Protein AF-R6A172-F1 (afdb_monomer_lite)

Radius of gyration: 20.42 Å; chains: 1; bounding box: 35×45×73 Å

Structure (mmCIF, N/CA/C/O backbone):
data_AF-R6A172-F1
#
_entry.id   AF-R6A172-F1
#
loop_
_atom_site.group_PDB
_atom_site.id
_atom_site.type_symbol
_atom_site.label_atom_id
_atom_site.label_alt_id
_atom_site.label_comp_id
_atom_site.label_asym_id
_atom_site.label_entity_id
_atom_site.label_seq_id
_atom_site.pdbx_PDB_ins_code
_atom_site.Cartn_x
_atom_site.Cartn_y
_atom_site.Cartn_z
_atom_site.occupancy
_atom_site.B_iso_or_equiv
_atom_site.auth_seq_id
_atom_site.auth_comp_id
_atom_site.auth_asym_id
_atom_site.auth_atom_id
_atom_site.pdbx_PDB_model_num
ATOM 1 N N . MET A 1 1 ? -9.768 -3.484 32.530 1.00 37.50 1 MET A N 1
ATOM 2 C CA . MET A 1 1 ? -10.681 -3.517 31.371 1.00 37.50 1 MET A CA 1
ATOM 3 C C . MET A 1 1 ? -10.311 -2.341 30.490 1.00 37.50 1 MET A C 1
ATOM 5 O O . MET A 1 1 ? -10.475 -1.208 30.920 1.00 37.50 1 MET A O 1
ATOM 9 N N . THR A 1 2 ? -9.691 -2.591 29.341 1.00 45.97 2 THR A N 1
ATOM 10 C CA . THR A 1 2 ? -9.338 -1.533 28.387 1.00 45.97 2 THR A CA 1
ATOM 11 C C . THR A 1 2 ? -10.638 -1.034 27.764 1.00 45.97 2 THR A C 1
ATOM 13 O O . THR A 1 2 ? -11.402 -1.846 27.246 1.00 45.97 2 THR A O 1
ATOM 16 N N . ALA A 1 3 ? -10.933 0.264 27.876 1.00 49.81 3 ALA A N 1
ATOM 17 C CA . ALA A 1 3 ? -12.110 0.852 27.243 1.00 49.81 3 ALA A CA 1
ATOM 18 C C . ALA A 1 3 ? -12.101 0.525 25.738 1.00 49.81 3 ALA A C 1
ATOM 20 O O . ALA A 1 3 ? -11.019 0.531 25.138 1.00 49.81 3 ALA A O 1
ATOM 21 N N . PRO A 1 4 ? -13.258 0.222 25.118 1.00 54.81 4 PRO A N 1
ATOM 22 C CA . PRO A 1 4 ? -13.311 0.036 23.680 1.00 54.81 4 PRO A CA 1
ATOM 23 C C . PRO A 1 4 ? -12.841 1.337 23.033 1.00 54.81 4 PRO A C 1
ATOM 25 O O . PRO A 1 4 ? -13.478 2.381 23.153 1.00 54.81 4 PRO A O 1
ATOM 28 N N . LEU A 1 5 ? -11.670 1.278 22.404 1.00 60.69 5 LEU A N 1
ATOM 29 C CA . LEU A 1 5 ? -11.165 2.345 21.554 1.00 60.69 5 LEU A CA 1
ATOM 30 C C . LEU A 1 5 ? -12.233 2.555 20.472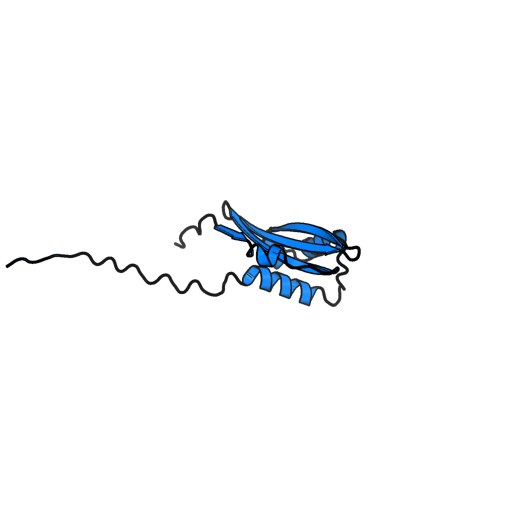 1.00 60.69 5 LEU A C 1
ATOM 32 O O . LEU A 1 5 ? -12.486 1.645 19.679 1.00 60.69 5 LEU A O 1
ATOM 36 N N . GLY A 1 6 ? -12.921 3.697 20.531 1.00 67.12 6 GLY A N 1
ATOM 37 C CA . GLY A 1 6 ? -14.068 4.008 19.681 1.00 67.12 6 GLY A CA 1
ATOM 38 C C . GLY A 1 6 ? -13.719 4.063 18.193 1.00 67.12 6 GLY A C 1
ATOM 39 O O . GLY A 1 6 ? -12.577 3.843 17.787 1.00 67.12 6 GLY A O 1
ATOM 40 N N . ASN A 1 7 ? -14.715 4.373 17.366 1.00 80.44 7 ASN A N 1
ATOM 41 C CA . ASN A 1 7 ? -14.479 4.572 15.940 1.00 80.44 7 ASN A CA 1
ATOM 42 C C . ASN A 1 7 ? -13.603 5.817 15.733 1.00 80.44 7 ASN A C 1
ATOM 44 O O . ASN A 1 7 ? -13.880 6.875 16.298 1.00 80.44 7 ASN A O 1
ATOM 48 N N . VAL A 1 8 ? -12.546 5.688 14.933 1.00 77.94 8 VAL A N 1
ATOM 49 C CA . VAL A 1 8 ? -11.585 6.765 14.653 1.00 77.94 8 VAL A CA 1
ATOM 50 C C . VAL A 1 8 ? -11.349 6.808 13.156 1.00 77.94 8 VAL A C 1
ATOM 52 O O . VAL A 1 8 ? -11.129 5.774 12.545 1.00 77.94 8 VAL A O 1
ATOM 55 N N . LYS A 1 9 ? -11.347 7.996 12.562 1.00 82.69 9 LYS A N 1
ATOM 56 C CA . LYS A 1 9 ? -10.929 8.196 11.177 1.00 82.69 9 LYS A CA 1
ATOM 57 C C . LYS A 1 9 ? -9.963 9.361 11.140 1.00 82.69 9 LYS A C 1
ATOM 59 O O . LYS A 1 9 ? -10.278 10.423 11.674 1.00 82.69 9 LYS A O 1
ATOM 64 N N . ALA A 1 10 ? -8.816 9.168 10.510 1.00 81.31 10 ALA A N 1
ATOM 65 C CA . ALA A 1 10 ? -7.917 10.265 10.209 1.00 81.31 10 ALA A CA 1
ATOM 66 C C . ALA A 1 10 ? -7.352 10.093 8.806 1.00 81.31 10 ALA A C 1
ATOM 68 O O . ALA A 1 10 ? -7.063 8.983 8.362 1.00 81.31 10 ALA A O 1
ATOM 69 N N . SER A 1 11 ? -7.167 11.213 8.130 1.00 80.31 11 SER A N 1
ATOM 70 C CA . SER A 1 11 ? -6.536 11.279 6.821 1.00 80.31 11 SER A CA 1
ATOM 71 C C . SER A 1 11 ? -5.361 12.235 6.898 1.00 80.31 11 SER A C 1
ATOM 73 O O . SER A 1 11 ? -5.330 13.117 7.762 1.00 80.31 11 SER A O 1
ATOM 75 N N . VAL A 1 12 ? -4.388 12.062 6.010 1.00 76.06 12 VAL A N 1
ATOM 76 C CA . VAL A 1 12 ? -3.307 13.037 5.883 1.00 76.06 12 VAL A CA 1
ATOM 77 C C . VAL A 1 12 ? -3.873 14.389 5.431 1.00 76.06 12 VAL A C 1
ATOM 79 O O . VAL A 1 12 ? -4.920 14.433 4.774 1.00 76.06 12 VAL A O 1
ATOM 82 N N . PRO A 1 13 ? -3.219 15.509 5.788 1.00 73.12 13 PRO A N 1
ATOM 83 C CA . PRO A 1 13 ? -3.687 16.831 5.403 1.00 73.12 13 PRO A CA 1
ATOM 84 C C . PRO A 1 13 ? -3.871 16.955 3.881 1.00 73.12 13 PRO A C 1
ATOM 86 O O . PRO A 1 13 ? -3.085 16.381 3.123 1.00 73.12 13 PRO A O 1
ATOM 89 N N . PRO A 1 14 ? -4.837 17.761 3.403 1.00 70.12 14 PRO A N 1
ATOM 90 C CA . PRO A 1 14 ? -5.087 17.951 1.971 1.00 70.12 14 PRO A CA 1
ATOM 91 C C . PRO A 1 14 ? -3.861 18.422 1.182 1.00 70.12 14 PRO A C 1
ATOM 93 O O . PRO A 1 14 ? -3.762 18.179 -0.015 1.00 70.12 14 PRO A O 1
ATOM 96 N N . GLU A 1 15 ? -2.929 19.103 1.844 1.00 71.62 15 GLU A N 1
ATOM 97 C CA . GLU A 1 15 ? -1.660 19.541 1.262 1.00 71.62 15 GLU A CA 1
ATOM 98 C C . GLU A 1 15 ? -0.748 18.359 0.910 1.00 71.62 15 GLU A C 1
ATOM 100 O O . GLU A 1 15 ? -0.102 18.386 -0.134 1.00 71.62 15 GLU A O 1
ATOM 105 N N . GLN A 1 16 ? -0.752 17.294 1.721 1.00 67.50 16 GLN A N 1
ATOM 106 C CA . GLN A 1 16 ? -0.025 16.057 1.421 1.00 67.50 16 GLN A CA 1
ATOM 107 C C . GLN A 1 16 ? -0.751 15.197 0.384 1.00 67.50 16 GLN A C 1
ATOM 109 O O . GLN A 1 16 ? -0.096 14.560 -0.432 1.00 67.50 16 GLN A O 1
ATOM 114 N N . LEU A 1 17 ? -2.089 15.236 0.344 1.00 67.44 17 LEU A N 1
ATOM 115 C CA . LEU A 1 17 ? -2.874 14.594 -0.723 1.00 67.44 17 LEU A CA 1
ATOM 116 C C . LEU A 1 17 ? -2.619 15.227 -2.098 1.00 67.44 17 LEU A C 1
ATOM 118 O O . LEU A 1 17 ? -2.683 14.554 -3.120 1.00 67.44 17 LEU A O 1
ATOM 122 N N . LYS A 1 18 ? -2.341 16.534 -2.126 1.00 67.44 18 LYS A N 1
ATOM 123 C CA . LYS A 1 18 ? -2.002 17.288 -3.343 1.00 67.44 18 LYS A CA 1
ATOM 124 C C . LYS A 1 18 ? -0.508 17.259 -3.664 1.00 67.44 18 LYS A C 1
ATOM 126 O O . LYS A 1 18 ? -0.102 17.859 -4.662 1.00 67.44 18 LYS A O 1
ATOM 131 N N . ALA A 1 19 ? 0.311 16.621 -2.826 1.00 72.81 19 ALA A N 1
ATOM 132 C CA . ALA A 1 19 ? 1.732 16.500 -3.091 1.00 72.81 19 ALA A CA 1
ATOM 133 C C . ALA A 1 19 ? 1.929 15.707 -4.385 1.00 72.81 19 ALA A C 1
ATOM 135 O O . ALA A 1 19 ? 1.311 14.667 -4.606 1.00 72.81 19 ALA A O 1
ATOM 136 N N . LYS A 1 20 ? 2.786 16.225 -5.264 1.00 76.81 20 LYS A N 1
ATOM 137 C CA . LYS A 1 20 ? 3.081 15.569 -6.532 1.00 76.81 20 LYS A CA 1
ATOM 138 C C . LYS A 1 20 ? 3.834 14.269 -6.249 1.00 76.81 20 LYS A C 1
ATOM 140 O O . LYS A 1 20 ? 4.993 14.311 -5.849 1.00 76.81 20 LYS A O 1
ATOM 145 N N . MET A 1 21 ? 3.165 13.143 -6.465 1.00 81.31 21 MET A N 1
ATOM 146 C CA . MET A 1 21 ? 3.774 11.817 -6.428 1.00 81.31 21 MET A CA 1
ATOM 147 C C . MET A 1 21 ? 4.416 11.510 -7.782 1.00 81.31 21 MET A C 1
ATOM 149 O O . MET A 1 21 ? 3.861 11.844 -8.833 1.00 81.31 21 MET A O 1
ATOM 153 N N . ASN A 1 22 ? 5.595 10.899 -7.761 1.00 86.62 22 ASN A N 1
ATOM 154 C CA . ASN A 1 22 ? 6.296 10.443 -8.956 1.00 86.62 22 ASN A CA 1
ATOM 155 C C . ASN A 1 22 ? 6.010 8.955 -9.198 1.00 86.62 22 ASN A C 1
ATOM 157 O O . ASN A 1 22 ? 5.642 8.248 -8.261 1.00 86.62 22 ASN A O 1
ATOM 161 N N . PRO A 1 23 ? 6.199 8.454 -10.429 1.00 87.06 23 PRO A N 1
ATOM 162 C CA . PRO A 1 23 ? 6.152 7.022 -10.706 1.00 87.06 23 PRO A CA 1
ATOM 163 C C . PRO A 1 23 ? 6.998 6.210 -9.715 1.00 87.06 23 PRO A C 1
ATOM 165 O O . PRO A 1 23 ? 8.181 6.496 -9.523 1.00 87.06 23 PRO A O 1
ATOM 168 N N . GLY A 1 24 ? 6.377 5.218 -9.077 1.00 84.38 24 GLY A N 1
ATOM 169 C CA . GLY A 1 24 ? 6.973 4.390 -8.028 1.00 84.38 24 GLY A CA 1
ATOM 170 C C . GLY A 1 24 ? 6.827 4.928 -6.598 1.00 84.38 24 GLY A C 1
ATOM 171 O O . GLY A 1 24 ? 7.151 4.203 -5.656 1.00 84.38 24 GLY A O 1
ATOM 172 N N . ASP A 1 25 ? 6.327 6.153 -6.401 1.00 85.12 25 ASP A N 1
ATOM 173 C CA . ASP A 1 25 ? 6.065 6.679 -5.059 1.00 85.12 25 ASP A CA 1
ATOM 174 C C . ASP A 1 25 ? 4.840 6.003 -4.437 1.00 85.12 25 ASP A C 1
ATOM 176 O O . ASP A 1 25 ? 3.810 5.810 -5.083 1.00 85.12 25 ASP A O 1
ATOM 180 N N . VAL A 1 26 ? 4.946 5.713 -3.139 1.00 87.12 26 VAL A N 1
ATOM 181 C CA . VAL A 1 26 ? 3.858 5.214 -2.293 1.00 87.12 26 VAL A CA 1
ATOM 182 C C . VAL A 1 26 ? 3.625 6.219 -1.174 1.00 87.12 26 VAL A C 1
ATOM 184 O O . VAL A 1 26 ? 4.566 6.631 -0.491 1.00 87.12 26 VAL A O 1
ATOM 187 N N . SER A 1 27 ? 2.370 6.602 -0.974 1.00 86.06 27 SER A N 1
ATOM 188 C CA . SER A 1 27 ? 1.945 7.573 0.027 1.00 86.06 27 SER A CA 1
ATOM 189 C C . SER A 1 27 ? 0.854 6.994 0.916 1.00 86.06 27 SER A C 1
ATOM 191 O O . SER A 1 27 ? -0.005 6.230 0.478 1.00 86.06 27 SER A O 1
ATOM 193 N N . PHE A 1 28 ? 0.884 7.366 2.189 1.00 86.94 28 PHE A N 1
ATOM 194 C CA . PHE A 1 28 ? -0.165 7.037 3.142 1.00 86.94 28 PHE A CA 1
ATOM 195 C C . PHE A 1 28 ? -1.264 8.097 3.063 1.00 86.94 28 PHE A C 1
ATOM 197 O O . PHE A 1 28 ? -0.975 9.284 3.181 1.00 86.94 28 PHE A O 1
ATOM 204 N N . LEU A 1 29 ? -2.518 7.681 2.884 1.00 86.81 29 LEU A N 1
ATOM 205 C CA . LEU A 1 29 ? -3.651 8.608 2.796 1.00 86.81 29 LEU A CA 1
ATOM 206 C C . LEU A 1 29 ? -4.407 8.746 4.114 1.00 86.81 29 LEU A C 1
ATOM 208 O O . LEU A 1 29 ? -4.998 9.792 4.387 1.00 86.81 29 LEU A O 1
ATOM 212 N N . GLY A 1 30 ? -4.421 7.703 4.937 1.00 85.94 30 GLY A N 1
ATOM 213 C CA . GLY A 1 30 ? -5.175 7.724 6.179 1.00 85.94 30 GLY A CA 1
ATOM 214 C C . GLY A 1 30 ? -5.458 6.350 6.749 1.00 85.94 30 GLY A C 1
ATOM 215 O O . GLY A 1 30 ? -5.043 5.320 6.222 1.00 85.94 30 GLY A O 1
ATOM 216 N N . PHE A 1 31 ? -6.190 6.347 7.852 1.00 87.44 31 PHE A N 1
ATOM 217 C CA . PHE A 1 31 ? -6.666 5.141 8.500 1.00 87.44 31 PHE A CA 1
ATOM 218 C C . PHE A 1 31 ? -8.079 5.335 9.033 1.00 87.44 31 PHE A C 1
ATOM 220 O O . PHE A 1 31 ? -8.528 6.443 9.340 1.00 87.44 31 PHE A O 1
ATOM 227 N N . GLU A 1 32 ? -8.767 4.217 9.181 1.00 87.06 32 GLU A N 1
ATOM 228 C CA . GLU A 1 32 ? -10.091 4.154 9.766 1.00 87.06 32 GLU A CA 1
ATOM 229 C C . GLU A 1 32 ? -10.143 2.955 10.707 1.00 87.06 32 GLU A C 1
ATOM 231 O O . GLU A 1 32 ? -9.750 1.845 10.361 1.00 87.06 32 GLU A O 1
ATOM 236 N N . ARG A 1 33 ? -10.609 3.188 11.927 1.00 83.81 33 ARG A N 1
ATOM 237 C CA . ARG A 1 33 ? -11.045 2.161 12.852 1.00 83.81 33 ARG A CA 1
ATOM 238 C C . ARG A 1 33 ? -12.556 2.218 12.914 1.00 83.81 33 ARG A C 1
ATOM 240 O O . ARG A 1 33 ? -13.109 3.203 13.406 1.00 83.81 33 ARG A O 1
ATOM 247 N N . LYS A 1 34 ? -13.208 1.154 12.472 1.00 82.00 34 LYS A N 1
ATOM 248 C CA . LYS A 1 34 ? -14.659 1.021 12.524 1.00 82.00 34 LYS A CA 1
ATOM 249 C C . LYS A 1 34 ? -15.015 -0.386 12.970 1.00 82.00 34 LYS A C 1
ATOM 251 O O . LYS A 1 34 ? -14.442 -1.347 12.470 1.00 82.00 34 LYS A O 1
ATOM 256 N N . ASP A 1 35 ? -15.913 -0.500 13.946 1.00 81.25 35 ASP A N 1
ATOM 257 C CA . ASP A 1 35 ? -16.402 -1.796 14.441 1.00 81.25 35 ASP A CA 1
ATOM 258 C C . ASP A 1 35 ? -15.251 -2.740 14.848 1.00 81.25 35 ASP A C 1
ATOM 260 O O . ASP A 1 35 ? -15.258 -3.939 14.590 1.00 81.25 35 ASP A O 1
ATOM 264 N N . ASN A 1 36 ? -14.225 -2.162 15.486 1.00 74.19 36 ASN A N 1
ATOM 265 C CA . ASN A 1 36 ? -12.999 -2.839 15.921 1.00 74.19 36 ASN A CA 1
ATOM 266 C C . ASN A 1 36 ? -12.063 -3.334 14.796 1.00 74.19 36 ASN A C 1
ATOM 268 O O . ASN A 1 36 ? -11.020 -3.918 15.090 1.00 74.19 36 ASN A O 1
ATOM 272 N N . VAL A 1 37 ? -12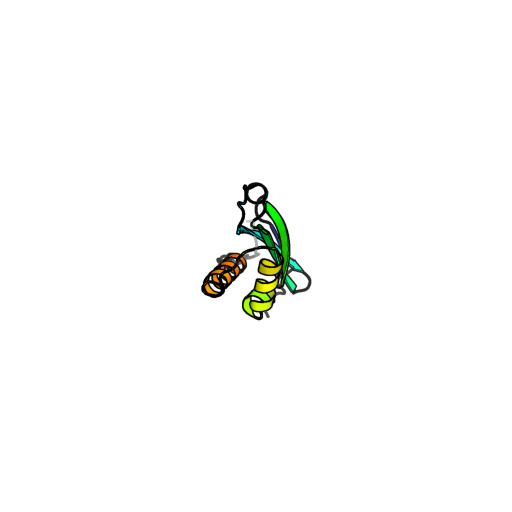.377 -3.052 13.532 1.00 81.00 37 VAL A N 1
ATOM 273 C CA . VAL A 1 37 ? -11.500 -3.299 12.382 1.00 81.00 37 VAL A CA 1
ATOM 274 C C . VAL A 1 37 ? -10.667 -2.051 12.127 1.00 81.00 37 VAL A C 1
ATOM 276 O O . VAL A 1 37 ? -11.215 -0.960 12.014 1.00 81.00 37 VAL A O 1
ATOM 279 N N . PHE A 1 38 ? -9.343 -2.201 12.057 1.00 85.81 38 PHE A N 1
ATOM 280 C CA . PHE A 1 38 ? -8.427 -1.108 11.735 1.00 85.81 38 PHE A CA 1
ATOM 281 C C . PHE A 1 38 ? -7.923 -1.267 10.303 1.00 85.81 38 PHE A C 1
ATOM 283 O O . PHE A 1 38 ? -7.194 -2.214 9.995 1.00 85.81 38 PHE A O 1
ATOM 290 N N . THR A 1 39 ? -8.290 -0.331 9.442 1.00 89.56 39 THR A N 1
ATOM 291 C CA . THR A 1 39 ? -7.881 -0.264 8.042 1.00 89.56 39 THR A CA 1
ATOM 292 C C . THR A 1 39 ? -6.993 0.941 7.784 1.00 89.56 39 THR A C 1
ATOM 294 O O . THR A 1 39 ? -7.137 1.976 8.430 1.00 89.56 39 THR A O 1
ATOM 297 N N . VAL A 1 40 ? -6.090 0.817 6.822 1.00 89.31 40 VAL A N 1
ATOM 298 C CA . VAL A 1 40 ? -5.186 1.875 6.369 1.00 89.31 40 VAL A CA 1
ATOM 299 C C . VAL A 1 40 ? -5.271 2.000 4.858 1.00 89.31 40 VAL A C 1
ATOM 301 O O . VAL A 1 40 ? -5.349 0.994 4.158 1.00 89.31 40 VAL A O 1
ATOM 304 N N . THR A 1 41 ? -5.242 3.225 4.360 1.00 90.56 41 THR A N 1
ATOM 305 C CA . THR A 1 41 ? -5.352 3.531 2.938 1.00 90.56 41 THR A CA 1
ATOM 306 C C . THR A 1 41 ? -4.024 4.073 2.435 1.00 90.56 41 THR A C 1
ATOM 308 O O . THR A 1 41 ? -3.459 4.999 3.023 1.00 90.56 41 THR A O 1
ATOM 311 N N . PHE A 1 42 ? -3.540 3.501 1.338 1.00 90.56 42 PHE A N 1
ATOM 312 C CA . PHE A 1 42 ? -2.346 3.949 0.631 1.00 90.56 42 PHE A CA 1
ATOM 313 C C . PHE A 1 42 ? -2.699 4.319 -0.804 1.00 90.56 42 PHE A C 1
ATOM 315 O O . PHE A 1 42 ? -3.563 3.688 -1.412 1.00 90.56 42 PHE A O 1
ATOM 322 N N . ALA A 1 43 ? -1.982 5.298 -1.341 1.00 90.62 43 ALA A N 1
ATOM 323 C CA . ALA A 1 43 ? -1.950 5.602 -2.760 1.00 90.62 43 ALA A CA 1
ATOM 324 C C . ALA A 1 43 ? -0.561 5.347 -3.323 1.00 90.62 43 ALA A C 1
ATOM 326 O O . ALA A 1 43 ? 0.436 5.439 -2.603 1.00 90.62 43 ALA A O 1
ATOM 327 N N . TRP A 1 44 ? -0.492 5.053 -4.611 1.00 91.38 44 TRP A N 1
ATOM 328 C CA . TRP A 1 44 ? 0.767 4.970 -5.328 1.00 91.38 44 TRP A CA 1
ATOM 329 C C . TRP A 1 44 ? 0.611 5.337 -6.794 1.00 91.38 44 TRP A C 1
ATOM 331 O O . TRP A 1 44 ? -0.485 5.270 -7.353 1.00 91.38 44 TRP A O 1
ATOM 341 N N . ILE A 1 45 ? 1.724 5.722 -7.411 1.00 90.38 45 ILE A N 1
ATOM 342 C CA . ILE A 1 45 ? 1.794 5.940 -8.854 1.00 90.38 45 ILE A CA 1
ATOM 343 C C . ILE A 1 45 ? 2.548 4.770 -9.475 1.00 90.38 45 ILE A C 1
ATOM 345 O O . ILE A 1 45 ? 3.661 4.457 -9.052 1.00 90.38 45 ILE A O 1
ATOM 349 N N . ASP A 1 46 ? 1.957 4.114 -10.467 1.00 89.50 46 ASP A N 1
ATOM 350 C CA . ASP A 1 46 ? 2.654 3.080 -11.233 1.00 89.50 46 ASP A CA 1
ATOM 351 C C . ASP A 1 46 ? 3.770 3.677 -12.113 1.00 89.50 46 ASP A C 1
ATOM 353 O O . ASP A 1 46 ? 3.930 4.894 -12.239 1.00 89.50 46 ASP A O 1
ATOM 357 N N . MET A 1 47 ? 4.563 2.825 -12.762 1.00 88.06 47 MET A N 1
ATOM 358 C CA . MET A 1 47 ? 5.696 3.288 -13.579 1.00 88.06 47 MET A CA 1
ATOM 359 C C . MET A 1 47 ? 5.310 4.086 -14.829 1.00 88.06 47 MET A C 1
ATOM 361 O O . MET A 1 47 ? 6.178 4.728 -15.422 1.00 88.06 47 MET A O 1
ATOM 365 N N . ILE A 1 48 ? 4.040 4.058 -15.237 1.00 87.88 48 ILE A N 1
ATOM 366 C CA . ILE A 1 48 ? 3.529 4.780 -16.408 1.00 87.88 48 ILE A CA 1
ATOM 367 C C . ILE A 1 48 ? 2.716 6.026 -16.023 1.00 87.88 48 ILE A C 1
ATOM 369 O O . ILE A 1 48 ? 2.220 6.725 -16.907 1.00 87.88 48 ILE A O 1
ATOM 373 N N . GLY A 1 49 ? 2.628 6.350 -14.728 1.00 83.31 49 GLY A N 1
ATOM 374 C CA . GLY A 1 49 ? 1.952 7.544 -14.218 1.00 83.31 49 GLY A CA 1
ATOM 375 C C . GLY A 1 49 ? 0.492 7.332 -13.804 1.00 83.31 49 GLY A C 1
ATOM 376 O O . GLY A 1 49 ? -0.199 8.314 -13.526 1.00 83.31 49 GLY A O 1
ATOM 377 N N . GLY A 1 50 ? 0.004 6.092 -13.766 1.00 86.88 50 GLY A N 1
ATOM 378 C CA . GLY A 1 50 ? -1.334 5.754 -13.288 1.00 86.88 50 GLY A CA 1
ATOM 379 C C . GLY A 1 50 ? -1.434 5.859 -11.768 1.00 86.88 50 GLY A C 1
ATOM 380 O O . GLY A 1 50 ? -0.557 5.391 -11.049 1.00 86.88 50 GLY A O 1
ATOM 381 N N . HIS A 1 51 ? -2.503 6.489 -11.278 1.00 89.75 51 HIS A N 1
ATOM 382 C CA . HIS A 1 51 ? -2.758 6.653 -9.849 1.00 89.75 51 HIS A CA 1
ATOM 383 C C . HIS A 1 51 ? -3.623 5.510 -9.321 1.00 89.75 51 HIS A C 1
ATOM 385 O O . HIS A 1 51 ? -4.733 5.285 -9.808 1.00 89.75 51 HIS A O 1
ATOM 391 N N . HIS A 1 52 ? -3.142 4.845 -8.278 1.00 90.75 52 HIS A N 1
ATOM 392 C CA . HIS A 1 52 ? -3.807 3.725 -7.625 1.00 90.75 52 HIS A CA 1
ATOM 393 C C . HIS A 1 52 ? -4.023 4.039 -6.153 1.00 90.75 52 HIS A C 1
ATOM 395 O O . HIS A 1 52 ? -3.206 4.706 -5.522 1.00 90.75 52 HIS A O 1
ATOM 401 N N . GLU A 1 53 ? -5.123 3.547 -5.600 1.00 92.31 53 GLU A N 1
ATOM 402 C CA . GLU A 1 53 ? -5.447 3.677 -4.184 1.00 92.31 53 GLU A CA 1
ATOM 403 C C . GLU A 1 53 ? -6.015 2.355 -3.679 1.00 92.31 53 GLU A C 1
ATOM 405 O O . GLU A 1 53 ? -6.845 1.725 -4.342 1.00 92.31 53 GLU A O 1
ATOM 410 N N . HIS A 1 54 ? -5.581 1.927 -2.495 1.00 92.88 54 HIS A N 1
ATOM 411 C CA . HIS A 1 54 ? -6.124 0.734 -1.868 1.00 92.88 54 HIS A CA 1
ATOM 412 C C . HIS A 1 54 ? -6.156 0.836 -0.350 1.00 92.88 54 HIS A C 1
ATOM 414 O O . HIS A 1 54 ? 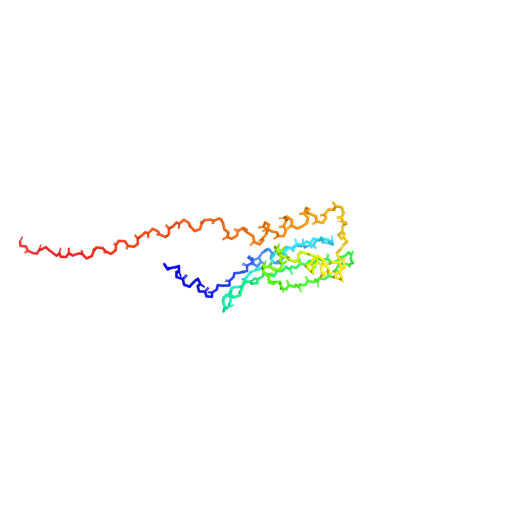-5.259 1.393 0.287 1.00 92.88 54 HIS A O 1
ATOM 420 N N . THR A 1 55 ? -7.204 0.252 0.228 1.00 92.19 55 THR A N 1
ATOM 421 C CA . THR A 1 55 ? -7.398 0.170 1.673 1.00 92.19 55 THR A CA 1
ATOM 422 C C . THR A 1 55 ? -7.135 -1.255 2.141 1.00 92.19 55 THR A C 1
ATOM 424 O O . THR A 1 55 ? -7.829 -2.184 1.739 1.00 92.19 55 THR A O 1
ATOM 427 N N . PHE A 1 56 ? -6.153 -1.418 3.020 1.00 90.62 56 PHE A N 1
ATOM 428 C CA . PHE A 1 56 ? -5.767 -2.694 3.611 1.00 90.62 56 PHE A CA 1
ATOM 429 C C . PHE A 1 56 ? -6.256 -2.789 5.052 1.00 90.62 56 PHE A C 1
ATOM 431 O O . PHE A 1 56 ? -6.286 -1.793 5.778 1.00 90.62 56 PHE A O 1
ATOM 438 N N . ALA A 1 57 ? -6.556 -4.000 5.518 1.00 89.38 57 ALA A N 1
ATOM 439 C CA . ALA A 1 57 ? -6.584 -4.248 6.952 1.00 89.38 57 ALA A CA 1
ATOM 440 C C . ALA A 1 57 ? -5.160 -4.071 7.497 1.00 89.38 57 ALA A C 1
ATOM 442 O O . ALA A 1 57 ? -4.215 -4.664 6.981 1.00 89.38 57 ALA A O 1
ATOM 443 N N . ARG A 1 58 ? -4.982 -3.281 8.561 1.00 86.56 58 ARG A N 1
ATOM 444 C CA . ARG A 1 58 ? -3.655 -3.086 9.169 1.00 86.56 58 ARG A CA 1
ATOM 445 C C . ARG A 1 58 ? -3.054 -4.405 9.649 1.00 86.56 58 ARG A C 1
ATOM 447 O O . ARG A 1 58 ? -1.846 -4.569 9.583 1.00 86.56 58 ARG A O 1
ATOM 454 N N . GLY A 1 59 ? -3.893 -5.343 10.091 1.00 85.56 59 GLY A N 1
ATOM 455 C CA . GLY A 1 59 ? -3.465 -6.698 10.437 1.00 85.56 59 GLY A CA 1
ATOM 456 C C . GLY A 1 59 ? -2.791 -7.427 9.272 1.00 85.56 59 GLY A C 1
ATOM 457 O O . GLY A 1 59 ? -1.755 -8.042 9.490 1.00 85.56 59 GLY A O 1
ATOM 458 N N . ASP A 1 60 ? -3.306 -7.287 8.046 1.00 87.69 60 ASP A N 1
ATOM 459 C CA . ASP A 1 60 ? -2.745 -7.938 6.852 1.00 87.69 60 ASP A CA 1
ATOM 460 C C . ASP A 1 60 ? -1.336 -7.418 6.542 1.00 87.69 60 ASP A C 1
ATOM 462 O O . ASP A 1 60 ? -0.494 -8.185 6.096 1.00 87.69 60 ASP A O 1
ATOM 466 N N . ILE A 1 61 ? -1.033 -6.151 6.846 1.00 86.75 61 ILE A N 1
ATOM 467 C CA . ILE A 1 61 ? 0.319 -5.598 6.657 1.00 86.75 61 ILE A CA 1
ATOM 468 C C . ILE A 1 61 ? 1.336 -6.334 7.524 1.00 86.75 61 ILE A C 1
ATOM 470 O O . ILE A 1 61 ? 2.421 -6.616 7.041 1.00 86.75 61 ILE A O 1
ATOM 474 N N . PHE A 1 62 ? 0.979 -6.681 8.764 1.00 83.62 62 PHE A N 1
ATOM 475 C CA . PHE A 1 62 ? 1.881 -7.371 9.692 1.00 83.62 62 PHE A CA 1
ATOM 476 C C . PHE A 1 62 ? 1.848 -8.897 9.561 1.00 83.62 62 PHE A C 1
ATOM 478 O O . PHE A 1 62 ? 2.853 -9.554 9.821 1.00 83.62 62 PHE A O 1
ATOM 485 N N . ALA A 1 63 ? 0.688 -9.469 9.232 1.00 87.00 63 ALA A N 1
ATOM 486 C CA . ALA A 1 63 ? 0.457 -10.912 9.266 1.00 87.00 63 ALA A CA 1
ATOM 487 C C . ALA A 1 63 ? 0.552 -11.579 7.887 1.00 87.00 63 ALA A C 1
ATOM 489 O O . ALA A 1 63 ? 0.908 -12.752 7.812 1.00 87.00 63 ALA A O 1
ATOM 490 N N . ASP A 1 64 ? 0.240 -10.856 6.809 1.00 89.25 64 ASP A N 1
ATOM 491 C CA . ASP A 1 64 ? 0.192 -11.390 5.445 1.00 89.25 64 ASP A CA 1
ATOM 492 C C . ASP A 1 64 ? 0.739 -10.376 4.429 1.00 89.25 64 ASP A C 1
ATOM 494 O O . ASP A 1 64 ? 0.076 -9.922 3.489 1.00 89.25 64 ASP A O 1
ATOM 498 N N . PHE A 1 65 ? 2.002 -10.002 4.638 1.00 88.38 65 PHE A N 1
ATOM 499 C CA . PHE A 1 65 ? 2.671 -9.018 3.799 1.00 88.38 65 PHE A CA 1
ATOM 500 C C . PHE A 1 65 ? 2.725 -9.432 2.319 1.00 88.38 65 PHE A C 1
ATOM 502 O O . PHE A 1 65 ? 2.654 -8.571 1.450 1.00 88.38 65 PHE A O 1
ATOM 509 N N . ASN A 1 66 ? 2.771 -10.730 2.000 1.00 89.31 66 ASN A N 1
ATOM 510 C CA . ASN A 1 66 ? 2.769 -11.202 0.609 1.00 89.31 66 ASN A CA 1
ATOM 511 C C . ASN A 1 66 ? 1.487 -10.812 -0.134 1.00 89.31 66 ASN A C 1
ATOM 513 O O . ASN A 1 66 ? 1.543 -10.405 -1.298 1.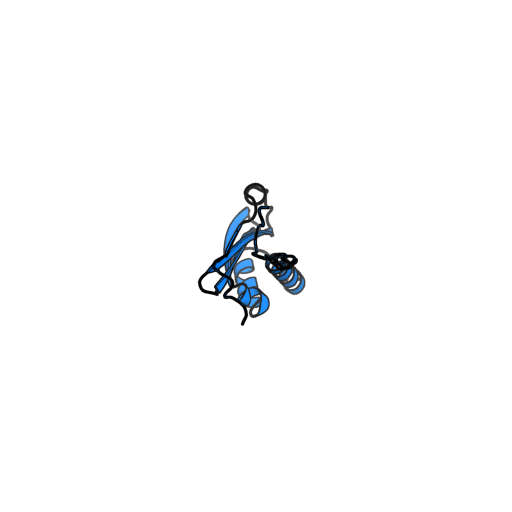00 89.31 66 ASN A O 1
ATOM 517 N N . LYS A 1 67 ? 0.332 -10.892 0.534 1.00 90.12 67 LYS A N 1
ATOM 518 C CA . LYS A 1 67 ? -0.943 -10.442 -0.033 1.00 90.12 67 LYS A CA 1
ATOM 519 C C . LYS A 1 67 ? -0.939 -8.935 -0.286 1.00 90.12 67 LYS A C 1
ATOM 521 O O . LYS A 1 67 ? -1.402 -8.493 -1.334 1.00 90.12 67 LYS A O 1
ATOM 526 N N . VAL A 1 68 ? -0.390 -8.157 0.646 1.00 90.38 68 VAL A N 1
ATOM 527 C CA . VAL A 1 68 ? -0.255 -6.698 0.505 1.00 90.38 68 VAL A CA 1
ATOM 528 C C . VAL A 1 68 ? 0.693 -6.351 -0.643 1.00 90.38 68 VAL A C 1
ATOM 530 O O . VAL A 1 68 ? 0.332 -5.576 -1.526 1.00 90.38 68 VAL A O 1
ATOM 533 N N . LEU A 1 69 ? 1.867 -6.982 -0.677 1.00 90.88 69 LEU A N 1
ATOM 534 C CA . LEU A 1 69 ? 2.879 -6.828 -1.716 1.00 90.88 69 LEU A CA 1
ATOM 535 C C . LEU A 1 69 ? 2.298 -7.106 -3.105 1.00 90.88 69 LEU A C 1
ATOM 537 O O . LEU A 1 69 ? 2.515 -6.319 -4.024 1.00 90.88 69 LEU A O 1
ATOM 541 N N . LYS A 1 70 ? 1.496 -8.171 -3.234 1.00 91.44 70 LYS A N 1
ATOM 542 C CA . LYS A 1 70 ? 0.840 -8.532 -4.492 1.00 91.44 70 LYS A CA 1
ATOM 543 C C . LYS A 1 70 ? -0.052 -7.416 -5.038 1.00 91.44 70 LYS A C 1
ATOM 545 O O . LYS A 1 70 ? -0.037 -7.178 -6.240 1.00 91.44 70 LYS A O 1
ATOM 550 N N . VAL A 1 71 ? -0.796 -6.714 -4.182 1.00 92.88 71 VAL A N 1
ATOM 551 C CA . VAL A 1 71 ? -1.655 -5.597 -4.615 1.00 92.88 71 VAL A CA 1
ATOM 552 C C . VAL A 1 71 ? -0.822 -4.455 -5.201 1.00 92.88 71 VAL A C 1
ATOM 554 O O . VAL A 1 71 ? -1.194 -3.904 -6.234 1.00 92.88 71 VAL A O 1
ATOM 557 N N . PHE A 1 72 ? 0.328 -4.136 -4.600 1.00 91.50 72 PHE A N 1
ATOM 558 C CA . PHE A 1 72 ? 1.230 -3.112 -5.136 1.00 91.50 72 PHE A CA 1
ATOM 559 C C . PHE A 1 72 ? 1.870 -3.541 -6.462 1.00 91.50 72 PHE A C 1
ATOM 561 O O . PHE A 1 72 ? 1.919 -2.747 -7.401 1.00 91.50 72 PHE A O 1
ATOM 568 N N . THR A 1 73 ? 2.324 -4.793 -6.572 1.00 91.00 73 THR A N 1
ATOM 569 C CA . THR A 1 73 ? 2.943 -5.290 -7.811 1.00 91.00 73 THR A CA 1
ATOM 570 C C . THR A 1 73 ? 1.933 -5.437 -8.948 1.00 91.00 73 THR A C 1
ATOM 572 O O . THR A 1 73 ? 2.234 -5.055 -10.077 1.00 91.00 73 THR A O 1
ATOM 575 N N . ASP A 1 74 ? 0.724 -5.935 -8.662 1.00 91.25 74 ASP A N 1
ATOM 576 C CA . ASP A 1 74 ? -0.369 -6.010 -9.644 1.00 91.25 74 ASP A CA 1
ATOM 577 C C . ASP A 1 74 ? -0.829 -4.596 -10.047 1.00 91.25 74 ASP A C 1
ATOM 579 O O . ASP A 1 74 ? -1.193 -4.361 -11.198 1.00 91.25 74 ASP A O 1
ATOM 583 N N . GLY A 1 75 ? -0.741 -3.635 -9.122 1.00 87.94 75 GLY A N 1
ATOM 584 C CA . GLY A 1 75 ? -0.938 -2.205 -9.360 1.00 87.94 75 GLY A CA 1
ATOM 585 C C . GLY A 1 75 ? 0.232 -1.500 -10.053 1.00 87.94 75 GLY A C 1
ATOM 586 O O . GLY A 1 75 ? 0.286 -0.274 -10.023 1.00 87.94 75 GLY A O 1
ATOM 587 N N . GLY A 1 76 ? 1.181 -2.236 -10.641 1.00 88.44 76 GLY A N 1
ATOM 588 C CA . GLY A 1 76 ? 2.226 -1.680 -11.504 1.00 88.44 76 GLY A CA 1
ATOM 589 C C . GLY A 1 76 ? 3.435 -1.082 -10.782 1.00 88.44 76 GLY A C 1
ATOM 590 O O . GLY A 1 76 ? 4.235 -0.391 -11.422 1.00 88.44 76 GLY A O 1
ATOM 591 N N . LEU A 1 77 ? 3.596 -1.339 -9.479 1.00 88.38 77 LEU A N 1
ATOM 592 C CA . LEU A 1 77 ? 4.771 -0.912 -8.721 1.00 88.38 77 LEU A CA 1
ATOM 593 C C . LEU A 1 77 ? 5.890 -1.973 -8.819 1.00 88.38 77 LEU A C 1
ATOM 595 O O . LEU A 1 77 ? 5.689 -3.114 -8.393 1.00 88.38 77 LEU A O 1
ATOM 599 N N . PRO A 1 78 ? 7.078 -1.645 -9.362 1.00 83.19 78 PRO A N 1
ATOM 600 C CA . PRO A 1 78 ? 8.164 -2.601 -9.535 1.00 83.19 78 PRO A CA 1
ATOM 601 C C . PRO A 1 78 ? 8.897 -2.782 -8.209 1.00 83.19 78 PRO A C 1
ATOM 603 O O . PRO A 1 78 ? 9.883 -2.104 -7.914 1.00 83.19 78 PRO A O 1
ATOM 606 N N . ILE A 1 79 ? 8.391 -3.692 -7.384 1.00 85.19 79 ILE A N 1
ATOM 607 C CA . ILE A 1 79 ? 9.023 -4.018 -6.111 1.00 85.19 79 ILE A CA 1
ATOM 608 C C . ILE A 1 79 ? 10.026 -5.141 -6.344 1.00 85.19 79 ILE A C 1
ATOM 610 O O . ILE A 1 79 ? 9.669 -6.251 -6.733 1.00 85.19 79 ILE A O 1
ATOM 614 N N . ASP A 1 80 ? 11.297 -4.829 -6.107 1.00 83.44 80 ASP A N 1
ATOM 615 C CA . ASP A 1 80 ? 12.377 -5.806 -6.125 1.00 83.44 80 ASP A CA 1
ATOM 616 C C . ASP A 1 80 ? 12.190 -6.794 -4.955 1.00 83.44 80 ASP A C 1
ATOM 618 O O . ASP A 1 80 ? 12.134 -6.350 -3.802 1.00 83.44 80 ASP A O 1
ATOM 622 N N . PRO A 1 81 ? 12.119 -8.116 -5.204 1.00 80.38 81 PRO A N 1
ATOM 623 C CA . PRO A 1 81 ? 12.009 -9.121 -4.149 1.00 80.38 81 PRO A CA 1
ATOM 624 C C . PRO A 1 81 ? 13.115 -9.016 -3.093 1.00 80.38 81 PRO A C 1
ATOM 626 O O . PRO A 1 81 ? 12.864 -9.280 -1.919 1.00 80.38 81 PRO A O 1
ATOM 629 N N . ALA A 1 82 ? 14.320 -8.583 -3.480 1.00 85.06 82 ALA A N 1
ATOM 630 C CA . ALA A 1 82 ? 15.437 -8.402 -2.555 1.00 85.06 82 ALA A CA 1
ATOM 631 C C . ALA A 1 82 ? 15.238 -7.218 -1.590 1.00 85.06 82 ALA A C 1
ATOM 633 O O . ALA A 1 82 ? 15.906 -7.155 -0.563 1.00 85.06 82 ALA A O 1
ATOM 634 N N . LYS A 1 83 ? 14.320 -6.294 -1.907 1.00 84.00 83 LYS A N 1
ATOM 635 C CA . LYS A 1 83 ? 13.961 -5.119 -1.091 1.00 84.00 83 LYS A CA 1
ATOM 636 C C . LYS A 1 83 ? 12.550 -5.209 -0.512 1.00 84.00 83 LYS A C 1
ATOM 638 O O . LYS A 1 83 ? 12.030 -4.225 0.017 1.00 84.00 83 LYS A O 1
ATOM 643 N N . ALA A 1 84 ? 11.907 -6.370 -0.628 1.00 85.56 84 ALA A N 1
ATOM 644 C CA . ALA A 1 84 ? 10.555 -6.574 -0.127 1.00 85.56 84 ALA A CA 1
ATOM 645 C C . ALA A 1 84 ? 10.480 -6.359 1.395 1.00 85.56 84 ALA A C 1
ATOM 647 O O . ALA A 1 84 ? 9.496 -5.806 1.877 1.00 85.56 84 ALA A O 1
ATOM 648 N N . ASP A 1 85 ? 11.534 -6.720 2.134 1.00 85.81 85 ASP A N 1
ATOM 649 C CA . ASP A 1 85 ? 11.614 -6.518 3.584 1.00 85.81 85 ASP A CA 1
ATOM 650 C C . ASP A 1 85 ? 11.713 -5.029 3.965 1.00 85.81 85 ASP A C 1
ATOM 652 O O . ASP A 1 85 ? 10.944 -4.548 4.795 1.00 85.81 85 ASP A O 1
ATOM 656 N N . ASP A 1 86 ? 12.552 -4.246 3.275 1.00 86.44 86 ASP A N 1
ATOM 657 C CA . ASP A 1 86 ? 12.603 -2.787 3.451 1.00 86.44 86 ASP A CA 1
ATOM 658 C C . ASP A 1 86 ? 11.249 -2.127 3.145 1.00 86.44 86 ASP A C 1
ATOM 660 O O . ASP A 1 86 ? 10.796 -1.227 3.862 1.00 86.44 86 ASP A O 1
ATOM 664 N N . PHE A 1 87 ? 10.572 -2.587 2.087 1.00 86.62 87 PHE A N 1
ATOM 665 C CA . PHE A 1 87 ? 9.241 -2.101 1.729 1.00 86.62 87 PHE A CA 1
ATOM 666 C C . PHE A 1 87 ? 8.201 -2.454 2.803 1.00 86.62 87 PHE A C 1
ATOM 668 O O . PHE A 1 87 ? 7.417 -1.591 3.212 1.00 86.62 87 PHE A O 1
ATOM 675 N N . HIS A 1 88 ? 8.244 -3.683 3.323 1.00 88.81 88 HIS A N 1
ATOM 676 C CA . HIS A 1 88 ? 7.423 -4.123 4.448 1.00 88.81 88 HIS A CA 1
ATOM 677 C C . HIS A 1 88 ? 7.649 -3.247 5.676 1.00 88.81 88 HIS A C 1
ATOM 679 O O . HIS A 1 88 ? 6.688 -2.759 6.278 1.00 88.81 88 HIS A O 1
ATOM 685 N N . MET A 1 89 ? 8.910 -2.985 6.016 1.00 86.94 89 MET A N 1
ATOM 686 C CA . MET A 1 89 ? 9.259 -2.182 7.177 1.00 86.94 89 MET A CA 1
ATOM 687 C C . MET A 1 89 ? 8.784 -0.743 7.044 1.00 86.94 89 MET A C 1
ATOM 689 O O . MET A 1 89 ? 8.255 -0.177 8.005 1.00 86.94 89 MET A O 1
ATOM 693 N N . ARG A 1 90 ? 8.863 -0.172 5.843 1.00 83.19 90 ARG A N 1
ATOM 694 C CA . ARG A 1 90 ? 8.333 1.163 5.565 1.00 83.19 90 ARG A CA 1
ATOM 695 C C . ARG A 1 90 ? 6.807 1.218 5.683 1.00 83.19 90 ARG A C 1
ATOM 697 O O . ARG A 1 90 ? 6.288 2.155 6.288 1.00 83.19 90 ARG A O 1
ATOM 704 N N . LEU A 1 91 ? 6.082 0.214 5.186 1.00 84.69 91 LEU A N 1
ATOM 705 C CA . LEU A 1 91 ? 4.623 0.121 5.357 1.00 84.69 91 LEU A CA 1
ATOM 706 C C . LEU A 1 91 ? 4.220 -0.095 6.823 1.00 84.69 91 LEU A C 1
ATOM 708 O O . LEU A 1 91 ? 3.258 0.513 7.303 1.00 84.69 91 LEU A O 1
ATOM 712 N N . CYS A 1 92 ? 4.984 -0.896 7.565 1.00 84.94 92 CYS A N 1
ATOM 713 C CA . CYS A 1 92 ? 4.827 -1.058 9.008 1.00 84.94 92 CYS A CA 1
ATOM 714 C C . CYS A 1 92 ? 5.015 0.271 9.738 1.00 84.94 92 CYS A C 1
ATOM 716 O O . CYS A 1 92 ? 4.189 0.629 10.571 1.00 84.94 92 CYS A O 1
ATOM 718 N N . GLN A 1 93 ? 6.061 1.033 9.414 1.00 79.19 93 GLN A N 1
ATOM 719 C CA . GLN A 1 93 ? 6.299 2.349 10.007 1.00 79.19 93 GLN A CA 1
ATOM 720 C C . GLN A 1 93 ? 5.164 3.317 9.675 1.00 79.19 93 GLN A C 1
ATOM 722 O O . GLN A 1 93 ? 4.568 3.876 10.592 1.00 79.19 93 GLN A O 1
ATOM 727 N N . LEU A 1 94 ? 4.783 3.450 8.402 1.00 75.75 94 LEU A N 1
ATOM 728 C CA . LEU A 1 94 ? 3.683 4.326 7.977 1.00 75.75 94 LEU A CA 1
ATOM 729 C C . LEU A 1 94 ? 2.354 3.967 8.661 1.00 75.75 94 LEU A C 1
ATOM 731 O O . LEU A 1 94 ? 1.601 4.854 9.053 1.00 75.75 94 LEU A O 1
ATOM 735 N N . SER A 1 95 ? 2.100 2.676 8.885 1.00 72.12 95 SER A N 1
ATOM 736 C CA . SER A 1 95 ? 0.931 2.198 9.636 1.00 72.12 95 SER A CA 1
ATOM 737 C C . SER A 1 95 ? 1.094 2.243 11.167 1.00 72.12 95 SER A C 1
ATOM 739 O O . SER A 1 95 ? 0.123 1.990 11.886 1.00 72.12 95 SER A O 1
ATOM 741 N N . THR A 1 96 ? 2.289 2.555 11.687 1.00 65.94 96 THR A N 1
ATOM 742 C CA . THR A 1 96 ? 2.630 2.595 13.126 1.00 65.94 96 THR A CA 1
ATOM 743 C C . THR A 1 96 ? 2.913 4.001 13.657 1.00 65.94 96 THR A C 1
ATOM 745 O O . THR A 1 96 ? 2.815 4.185 14.865 1.00 65.94 96 THR A O 1
ATOM 748 N N . VAL A 1 97 ? 3.152 5.020 12.819 1.00 53.66 97 VAL A N 1
ATOM 749 C CA . VAL A 1 97 ? 3.355 6.435 13.238 1.00 53.66 97 VAL A CA 1
ATOM 750 C C . VAL A 1 97 ? 2.182 7.006 14.076 1.00 53.66 97 VAL A C 1
ATOM 752 O O . VAL A 1 97 ? 2.302 8.054 14.695 1.00 53.66 97 VAL A O 1
ATOM 755 N N . MET A 1 98 ? 1.077 6.271 14.224 1.00 51.25 98 MET A N 1
ATOM 756 C CA . MET A 1 98 ? -0.026 6.563 15.153 1.00 51.25 98 MET A CA 1
ATOM 757 C C . MET A 1 98 ? 0.125 5.955 16.570 1.00 51.25 98 MET A C 1
ATOM 759 O O . MET A 1 98 ? -0.774 6.109 17.392 1.00 51.25 98 MET A O 1
ATOM 763 N N . VAL A 1 99 ? 1.238 5.278 16.887 1.00 47.03 99 VAL A N 1
ATOM 764 C CA . VAL A 1 99 ? 1.635 4.876 18.257 1.00 47.03 99 VAL A CA 1
ATOM 765 C C . VAL A 1 99 ? 2.834 5.713 18.728 1.00 47.03 99 VAL A C 1
ATOM 767 O O . VAL A 1 99 ? 3.696 5.236 19.454 1.00 47.03 99 VAL A O 1
ATOM 770 N N . GLN A 1 100 ? 2.934 6.978 18.317 1.00 36.84 100 GLN A N 1
ATOM 771 C CA . GLN A 1 100 ? 3.696 7.941 19.108 1.00 36.84 100 GLN A CA 1
ATOM 772 C C . GLN A 1 100 ? 2.726 8.498 20.150 1.00 36.84 100 GLN A C 1
ATOM 774 O O . GLN A 1 100 ? 1.920 9.372 19.855 1.00 36.84 100 GLN A O 1
ATOM 779 N N . GLU A 1 101 ? 2.727 7.822 21.301 1.00 38.75 101 GLU A N 1
ATOM 780 C CA . GLU A 1 101 ? 2.160 8.200 22.595 1.00 38.75 101 GLU A CA 1
ATOM 781 C C . GLU A 1 101 ? 1.073 9.293 22.530 1.00 38.75 101 GLU A C 1
ATOM 783 O O . GLU A 1 101 ? 1.357 10.491 22.518 1.00 38.75 101 GLU A O 1
ATOM 788 N N . GLN A 1 102 ? -0.204 8.894 22.621 1.00 35.84 102 GLN A N 1
ATOM 789 C CA . GLN A 1 102 ? -1.088 9.704 23.454 1.00 35.84 102 GLN A CA 1
ATOM 790 C C . GLN A 1 102 ? -0.389 9.758 24.809 1.00 35.84 102 GLN A C 1
ATOM 792 O O . GLN A 1 102 ? -0.425 8.771 25.548 1.00 35.84 102 GLN A O 1
ATOM 797 N N . ALA A 1 103 ? 0.281 10.878 25.102 1.00 34.00 103 ALA A N 1
ATOM 798 C CA . ALA A 1 103 ? 0.640 11.226 26.464 1.00 34.00 103 ALA A CA 1
ATOM 799 C C . ALA A 1 103 ? -0.591 10.879 27.311 1.00 34.00 103 ALA A C 1
ATOM 801 O O . ALA A 1 103 ? -1.697 11.294 26.930 1.00 34.00 103 ALA A O 1
ATOM 802 N N . PRO A 1 104 ? -0.453 10.031 28.347 1.00 36.94 104 PRO A N 1
ATOM 803 C CA . PRO A 1 104 ? -1.596 9.520 29.081 1.00 36.94 104 PRO A CA 1
ATOM 804 C C . PRO A 1 104 ? -2.443 10.717 29.467 1.00 36.94 104 PRO A C 1
ATOM 806 O O . PRO A 1 104 ? -1.926 11.643 30.094 1.00 36.94 104 PRO A O 1
ATOM 809 N N . ALA A 1 105 ? -3.696 10.719 28.997 1.00 42.03 105 ALA A N 1
ATOM 810 C CA . ALA A 1 105 ? -4.650 11.782 29.246 1.00 42.03 105 ALA A CA 1
ATOM 811 C C . ALA A 1 105 ? -4.500 12.194 30.708 1.00 42.03 105 ALA A C 1
ATOM 813 O O . ALA A 1 105 ? -4.738 11.376 31.605 1.00 42.03 105 ALA A O 1
ATOM 814 N N . ALA A 1 106 ? -3.990 13.413 30.920 1.00 41.41 106 ALA A N 1
ATOM 815 C CA . ALA A 1 106 ? -3.821 13.975 32.242 1.00 41.41 106 ALA A CA 1
ATOM 816 C C . ALA A 1 106 ? -5.151 13.760 32.952 1.00 41.41 106 ALA A C 1
ATOM 818 O O . ALA A 1 106 ? -6.198 14.189 32.460 1.00 41.41 106 ALA A O 1
ATOM 819 N N . LYS A 1 107 ? -5.098 12.965 34.024 1.00 39.53 107 LYS A N 1
ATOM 820 C CA . LYS A 1 107 ? -6.253 12.597 34.828 1.00 39.53 107 LYS A CA 1
ATOM 821 C C . LYS A 1 107 ? -7.078 13.857 35.035 1.00 39.53 107 LYS A C 1
ATOM 823 O O . LYS A 1 107 ? -6.589 14.828 35.604 1.00 39.53 107 LYS A O 1
ATOM 828 N N . ALA A 1 108 ? -8.319 13.828 34.567 1.00 47.59 108 ALA A N 1
ATOM 829 C CA . ALA A 1 108 ? -9.327 14.740 35.054 1.00 47.59 108 ALA A CA 1
ATOM 830 C C . ALA A 1 108 ? -9.477 14.459 36.556 1.00 47.59 108 ALA A C 1
ATOM 832 O O . ALA A 1 108 ? -10.220 13.567 36.964 1.00 47.59 108 ALA A O 1
ATOM 833 N N . GLU A 1 109 ? -8.722 15.177 37.385 1.00 38.59 109 GLU A N 1
ATOM 834 C CA . GLU A 1 109 ? -9.029 15.311 38.801 1.00 38.59 109 GLU A CA 1
ATOM 835 C C . GLU A 1 109 ? -10.259 16.208 38.911 1.00 38.59 109 GLU A C 1
ATOM 837 O O . GLU A 1 109 ? -10.190 17.413 39.134 1.00 38.59 109 GLU A O 1
ATOM 842 N N . ALA A 1 110 ? -11.426 15.590 38.747 1.00 47.84 110 ALA A N 1
ATOM 843 C CA . ALA A 1 110 ? -12.622 16.075 39.397 1.00 47.84 110 ALA A CA 1
ATOM 844 C C . ALA A 1 110 ? -12.431 15.874 40.906 1.00 47.84 110 ALA A C 1
ATOM 846 O O . ALA A 1 110 ? -12.742 14.812 41.445 1.00 47.84 110 ALA A O 1
ATOM 847 N N . LYS A 1 111 ? -11.935 16.900 41.596 1.00 39.19 111 LYS A N 1
ATOM 848 C CA . LYS A 1 111 ? -12.264 17.089 43.007 1.00 39.19 111 LYS A CA 1
ATOM 849 C C . LYS A 1 111 ? -13.331 18.171 43.096 1.00 39.19 111 LYS A C 1
ATOM 851 O O . LYS A 1 111 ? -13.058 19.362 43.003 1.00 39.19 111 LYS A O 1
ATOM 856 N N . LYS A 1 112 ? -14.572 17.702 43.260 1.00 43.06 112 LYS A N 1
ATOM 857 C CA . LYS A 1 112 ? -15.554 18.380 44.109 1.00 43.06 112 LYS A CA 1
ATOM 858 C C . LYS A 1 112 ? -14.849 18.774 45.413 1.00 43.06 112 LYS A C 1
ATOM 860 O O . LYS A 1 112 ? -14.076 17.969 45.928 1.00 43.06 112 LYS A O 1
ATOM 865 N N . GLU A 1 113 ? -15.138 19.952 45.948 1.00 34.41 113 GLU A N 1
ATOM 866 C CA . GLU A 1 113 ? -16.007 20.084 47.128 1.00 34.41 113 GLU A CA 1
ATOM 867 C C . GLU A 1 113 ? -15.826 21.458 47.804 1.00 34.41 113 GLU A C 1
ATOM 869 O O . GLU A 1 113 ? -14.718 21.870 48.122 1.00 34.41 113 GLU A O 1
ATOM 874 N N . GLU A 1 114 ? -16.975 22.114 47.983 1.00 38.72 114 GLU A N 1
ATOM 875 C CA . GLU A 1 114 ? -17.369 23.038 49.053 1.00 38.72 114 GLU A CA 1
ATOM 876 C C . GLU A 1 114 ? -16.739 24.433 49.239 1.00 38.72 114 GLU A C 1
ATOM 878 O O . GLU A 1 114 ? -15.536 24.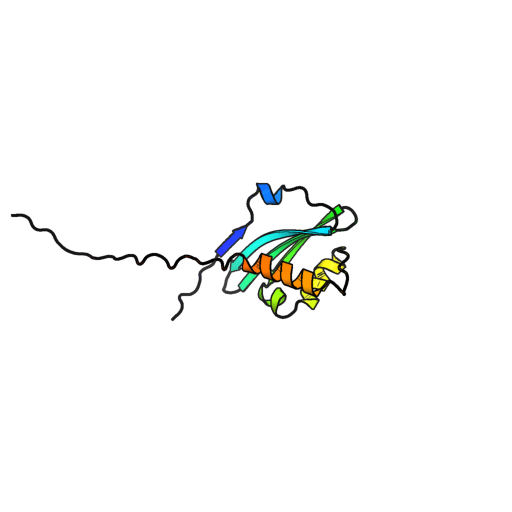666 49.284 1.00 38.72 114 GLU A O 1
ATOM 883 N N . ALA A 1 115 ? -17.668 25.381 49.413 1.00 48.66 115 ALA A N 1
ATOM 884 C CA . ALA A 1 115 ? -17.476 26.705 49.986 1.00 48.66 115 ALA A CA 1
ATOM 885 C C . ALA A 1 115 ? -16.929 26.623 51.432 1.00 48.66 115 ALA A C 1
ATOM 887 O O . ALA A 1 115 ? -16.907 25.553 52.038 1.00 48.66 115 ALA A O 1
ATOM 888 N N . PRO A 1 116 ? -16.604 27.767 52.056 1.00 47.53 116 PRO A N 1
ATOM 889 C CA . PRO A 1 116 ? -17.667 28.339 52.879 1.00 47.53 116 PRO A CA 1
ATOM 890 C C . PRO A 1 116 ? -17.756 29.865 52.823 1.00 47.53 116 PRO A C 1
ATOM 892 O O . PRO A 1 116 ? -16.768 30.589 52.724 1.00 47.53 116 PRO A O 1
ATOM 895 N N . ALA A 1 117 ? -18.991 30.336 52.975 1.00 43.03 117 ALA A N 1
ATOM 896 C CA . ALA A 1 117 ? -19.278 31.635 53.552 1.00 43.03 117 ALA A CA 1
ATOM 897 C C . ALA A 1 117 ? -19.059 31.568 55.072 1.00 43.03 117 ALA A C 1
ATOM 899 O O . ALA A 1 117 ? -19.665 30.716 55.726 1.00 43.03 117 ALA A O 1
ATOM 900 N N . LYS A 1 118 ? -18.259 32.486 55.622 1.00 41.28 118 LYS A N 1
ATOM 901 C CA . LYS A 1 118 ? -18.638 33.319 56.773 1.00 41.28 118 LYS A CA 1
ATOM 902 C C . LYS A 1 118 ? -17.698 34.511 56.908 1.00 41.28 118 LYS A C 1
ATOM 904 O O . LYS A 1 118 ? -16.474 34.293 56.801 1.00 41.28 118 LYS A O 1
#

Foldseek 3Di:
DPPPPAKDWDFDDVVQVPPDADAQDKAWGIWIQDPNFIKTKMWHAANVGDIDIDIDGLCCLVPPVVVVVVVCVVVRRPDDPVCSVVVSVVSNCSSCVVPPDPPPPPDPPPDDDDDDDD

pLDDT: mean 75.09, std 18.41, range [34.0, 92.88]

Sequence (118 aa):
MTAPLGNVKASVPPEQLKAKMNPGDVSFLGFERKDNVFTVTFAWIDMIGGHHEHTFARGDIFADFNKVLKVFTDGGLPIDPAKADDFHMRLCQLSTVMVQEQAPAAKAEAKKEEAPAK

Secondary structure (DSSP, 8-state):
-------EEEE--HHHHTS-PPTT-EEEEEEEEETTEEEEEEEEE-TTS-EEEEEEEHHHHHH-HHHHHHHHHHTT----GGGHHHHHHHHHHHHHGGGS------------------

=== Feature glossary ===
A reading guide for the features in this record.

Start from the sequence.

  · Sequence gives the chain of amino acids in standard one-letter code (A=alanine, C=cysteine, …, Y=tyrosine), read N→C. It is the only feature that is directly encoded by the gene; all structural features are derived from the folded form of this sequence.

Fold it, and you get atomic coordinates and the backbone conformation that goes with them.

  · Structure coordinates are given as an mmCIF _atom_site loop: one row per atom with element, residue name, chain id, sequence number, and x/y/z position in Å. Only the four main-chain atoms per residue are included here; side chains are omitted to keep the record compact.

  · Backbone dihedral angles. Every residue except chain termini has a φ (preceding-C → N → Cα → C) and a ψ (N → Cα → C → next-N). They are reported in degrees following the IUPAC sign convention. Secondary structure is essentially a statement about which (φ, ψ) basin each residue occupies.

  · Eight-state secondary structure (DSSP): H is the canonical α-helix, G the tighter 3₁₀-helix, I the wider π-helix; E/B are β-structure, T and S are turns and bends, and '-' is everything else. DSSP derives these from the pattern of main-chain N–H···O=C hydrogen bonds, not from the sequence.

  · SS3 is a coarse helix/strand/coil call (letters a/b/c) made by the P-SEA algorithm from inter-Cα distances and dihedrals. It is less detailed than DSSP but needs only Cα positions.

Summarize the fold with a handful of shape descriptors and a per-residue structura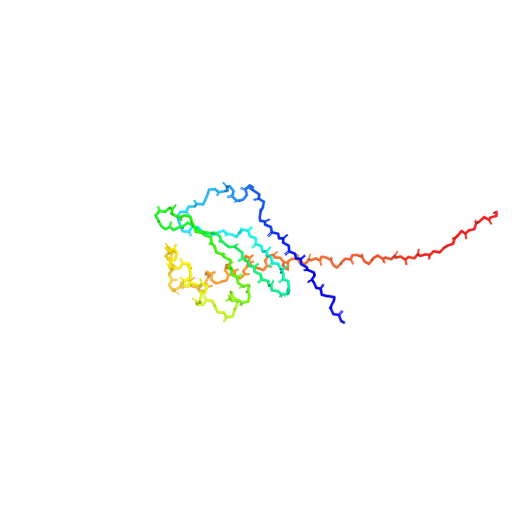l alphabet.

  · Radius of gyration (Rg) is the root-mean-square distance of Cα atoms from their centroid — a single number for overall size and compactness. A globular domain of N residues has Rg ≈ 2.2·N^0.38 Å; an extended or disordered chain has a much larger Rg. The Cα contact count is the number of residue pairs whose Cα atoms are within 8 Å and are more than four positions apart in sequence — a standard proxy for tertiary packing density. The bounding box is the smallest axis-aligned box enclosing all Cα atoms.

  · 3Di is Foldseek's structural alphabet. Each residue is assigned one of twenty discrete states based on how its Cα sits relative to its spatial (not sequential) neighbors. Aligning 3Di strings finds structural homologs roughly as well as full 3D superposition, but orders of magnitude faster.

  · Solvent-accessible surface area (SASA) is the area in Å² traced out by the centre of a 1.4 Å probe sphere (a water molecule) rolled over the protein's van der Waals surface (Shrake–Rupley / Lee–Richards construction). Buried residues have near-zero SASA; fully exposed residues can exceed 200 Å². The total SASA scales roughly with the number of surface residues.

Ask how reliable the model is.

  · For AlphaFold models, the B-factor field carries pLDDT — the model's own estimate of local accuracy on a 0–100 scale. Regions with pLDDT<50 should be treated as essentially unmodeled; they often correspond to intrinsically disordered segments.

  · For experimental (PDB) structures, the B-factor (temperature factor) quantifies the positional spread of each atom in the crystal — a combination of thermal vibration and static disorder — in units of Å². High B-factors mark flexible loops or poorly resolved regions; low B-factors mark the rigid, well-ordered core.

  · Predicted Aligned Error (PAE) is an AlphaFold confidence matrix: entry (i, j) is the expected error in the position of residue j, in ångströms, when the prediction is superimposed on the true structure at residue i. Low PAE within a block of residues means that block is internally rigid and well-predicted; high PAE between two blocks means their relative placement is uncertain even if each block individually is confident.

Place it in context: what it resembles, what it is annotated as, and how it looks.

  · Structural nearest neighbors (via Foldseek easy-search vs the PDB). Reported per hit: target PDB id, E-value, and alignment TM-score. A TM-score above ~0.5 is the conventional threshold for 'same fold'.

  · Functional annotations link the protein to curated databases. InterPro entries identify conserved domains and families by matching the sequence against member-database signatures (Pfam, PROSITE, CDD, …). Gene Ontology (GO) terms describe molecular function, biological process, and cellular component in a controlled vocabulary. CATH places the structure in a hierarchical fold classification (Class/Architecture/Topology/Homologous-superfamily). The organism is the source species.

  · The contact map is a binary N×N matrix image: pixel (i, j) is dark where Cα_i and Cα_j are within 8 Å and |i−j|>4. Because the |i−j|>4 filter removes local helical contacts, off-diagonal stripes parallel to the main diagonal indicate parallel β-sheets; stripes perpendicular to it indicate antiparallel β-sheets. The Ramachandran plot scatters every residue's (φ, ψ) pair against the sterically allowed regions. The PAE heatmap renders the predicted-aligned-error matrix.

  · Six rendered views show the 3D structure from the faces of a cube — i.e. along ±x, ±y, ±z. Rendering representation is drawn randomly per protein from cartoon (secondary-structure ribbons), sticks (backbone bonds), or molecular surface; coloring is either N→C rainbow (blue at the N-terminus through red at the C-terminus) or one color per chain.